Protein AF-A0A0F9SKY4-F1 (afdb_monomer_lite)

Organism: NCBI:txid412755

Structure (mmCIF, N/CA/C/O backbone):
data_AF-A0A0F9SKY4-F1
#
_entry.id   AF-A0A0F9SKY4-F1
#
loop_
_atom_site.group_PDB
_atom_site.id
_atom_site.type_symbol
_atom_site.label_atom_id
_atom_site.label_alt_id
_atom_site.label_comp_id
_atom_site.label_asym_id
_atom_site.label_entity_id
_atom_site.label_seq_id
_atom_site.pdbx_PDB_ins_code
_atom_site.Cartn_x
_atom_site.Cartn_y
_atom_site.Cartn_z
_atom_site.occupancy
_atom_site.B_iso_or_equiv
_atom_site.auth_seq_id
_atom_site.auth_comp_id
_atom_site.auth_asym_id
_atom_site.auth_atom_id
_atom_site.pdbx_PDB_model_num
ATOM 1 N N . MET A 1 1 ? -11.379 19.843 -13.933 1.00 38.62 1 MET A N 1
ATOM 2 C CA . MET A 1 1 ? -10.788 18.495 -14.018 1.00 38.62 1 MET A CA 1
ATOM 3 C C . MET A 1 1 ? -9.340 18.655 -13.603 1.00 38.62 1 MET A C 1
ATOM 5 O O . MET A 1 1 ? -8.614 19.353 -14.295 1.00 38.62 1 MET A O 1
ATOM 9 N N . ILE A 1 2 ? -8.985 18.200 -12.401 1.00 42.38 2 ILE A N 1
ATOM 10 C CA . ILE A 1 2 ? -7.610 18.305 -11.901 1.00 42.38 2 ILE A CA 1
ATOM 11 C C . ILE A 1 2 ? -6.857 17.135 -12.526 1.00 42.38 2 ILE A C 1
ATOM 13 O O . ILE A 1 2 ? -7.137 15.985 -12.203 1.00 42.38 2 ILE A O 1
ATOM 17 N N . THR A 1 3 ? -5.981 17.427 -13.479 1.00 44.28 3 THR A N 1
ATOM 18 C CA . THR A 1 3 ? -5.084 16.429 -14.060 1.00 44.28 3 THR A CA 1
ATOM 19 C C . THR A 1 3 ? -3.865 16.355 -13.150 1.00 44.28 3 THR A C 1
ATOM 21 O O . THR A 1 3 ? -3.036 17.263 -13.157 1.00 44.28 3 THR A O 1
ATOM 24 N N . VAL A 1 4 ? -3.802 15.326 -12.308 1.00 53.56 4 VAL A N 1
ATOM 25 C CA . VAL A 1 4 ? -2.620 15.043 -11.489 1.00 53.56 4 VA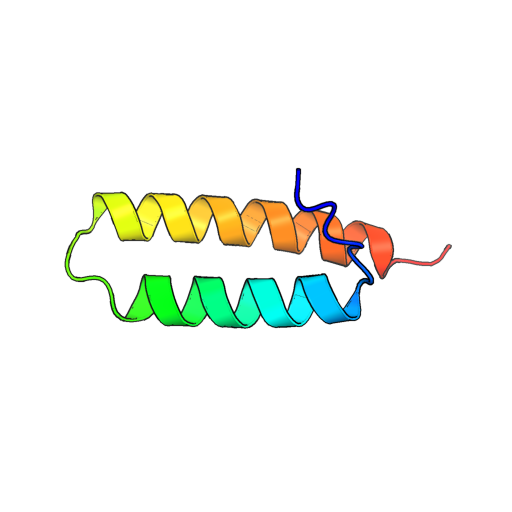L A CA 1
ATOM 26 C C . VAL A 1 4 ? -1.581 14.411 -12.414 1.00 53.56 4 VAL A C 1
ATOM 28 O O . VAL A 1 4 ? -1.826 13.353 -12.990 1.00 53.56 4 VAL A O 1
ATOM 31 N N . TYR A 1 5 ? -0.458 15.096 -12.626 1.00 52.28 5 TYR A N 1
ATOM 32 C CA . TYR A 1 5 ? 0.704 14.513 -13.292 1.00 52.28 5 TYR A CA 1
ATOM 33 C C . TYR A 1 5 ? 1.382 13.591 -12.279 1.00 52.28 5 TYR A C 1
ATOM 35 O O . TYR A 1 5 ? 2.009 14.072 -11.343 1.00 52.28 5 TYR A O 1
ATOM 43 N N . TYR A 1 6 ? 1.20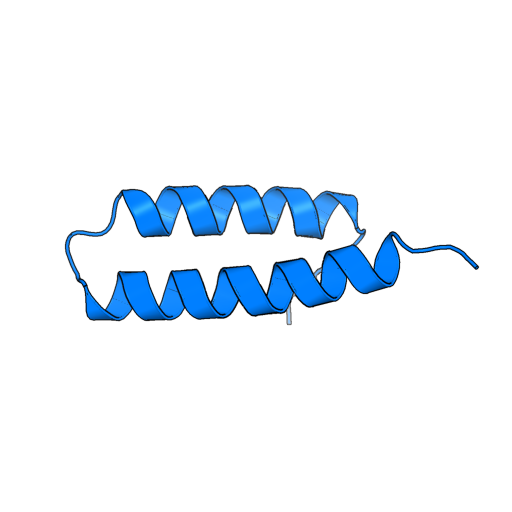6 12.281 -12.430 1.00 56.56 6 TYR A N 1
ATOM 44 C CA . TYR A 1 6 ? 1.879 11.294 -11.592 1.00 56.56 6 TYR A CA 1
ATOM 45 C C . TYR A 1 6 ? 3.324 11.135 -12.085 1.00 56.56 6 TYR A C 1
ATOM 47 O O . TYR A 1 6 ? 3.586 10.379 -13.018 1.00 56.56 6 TYR A O 1
ATOM 55 N N . CYS A 1 7 ? 4.254 11.898 -11.507 1.00 64.88 7 CYS A N 1
ATOM 56 C CA . CYS A 1 7 ? 5.658 11.482 -11.460 1.00 64.88 7 CYS A CA 1
ATOM 57 C C . CYS A 1 7 ? 5.761 10.300 -10.471 1.00 64.88 7 CYS A C 1
ATOM 59 O O . CYS A 1 7 ? 4.986 10.300 -9.509 1.00 64.88 7 CYS A O 1
ATOM 61 N N . PRO A 1 8 ? 6.672 9.323 -10.642 1.00 69.31 8 PRO A N 1
ATOM 62 C CA . PRO A 1 8 ? 6.888 8.258 -9.653 1.00 69.31 8 PRO A CA 1
ATOM 63 C C . PRO A 1 8 ? 7.035 8.778 -8.212 1.00 69.31 8 PRO A C 1
ATOM 65 O O . PRO A 1 8 ? 6.391 8.265 -7.304 1.00 69.31 8 PRO A O 1
ATOM 68 N N . GLU A 1 9 ? 7.722 9.909 -8.020 1.00 74.25 9 GLU A N 1
ATOM 69 C CA . GLU A 1 9 ? 7.846 10.587 -6.716 1.00 74.25 9 GLU A CA 1
ATOM 70 C C . GLU A 1 9 ? 6.485 10.991 -6.106 1.00 74.25 9 GLU A C 1
ATOM 72 O O . GLU A 1 9 ? 6.282 10.939 -4.895 1.00 74.25 9 GLU A O 1
ATOM 77 N N . ASN A 1 10 ? 5.509 11.382 -6.933 1.00 81.56 10 ASN A N 1
ATOM 78 C CA . ASN A 1 10 ? 4.161 11.705 -6.454 1.00 81.56 10 ASN A CA 1
ATOM 79 C C . ASN A 1 10 ? 3.348 10.453 -6.121 1.00 81.56 10 ASN A C 1
ATOM 81 O O . ASN A 1 10 ? 2.396 10.528 -5.343 1.00 81.56 10 ASN A O 1
ATOM 85 N N . LEU A 1 11 ? 3.687 9.320 -6.736 1.00 84.44 11 LEU A N 1
ATOM 86 C CA . LEU A 1 11 ? 3.064 8.039 -6.442 1.00 84.44 11 LEU A CA 1
ATOM 87 C C . LEU A 1 11 ? 3.567 7.494 -5.097 1.00 84.44 11 LEU A C 1
ATOM 89 O O . LEU A 1 11 ? 2.741 7.073 -4.292 1.00 84.44 11 LEU A O 1
ATOM 93 N N . GLU A 1 12 ? 4.864 7.614 -4.801 1.00 86.25 12 GLU A N 1
ATOM 94 C CA . GLU A 1 12 ? 5.434 7.329 -3.474 1.00 86.25 12 GLU A CA 1
ATOM 95 C C . GLU A 1 12 ? 4.790 8.175 -2.363 1.00 86.25 12 GLU A C 1
ATOM 97 O O . GLU A 1 12 ? 4.360 7.647 -1.334 1.00 86.25 12 GLU A O 1
ATOM 102 N N . GLU A 1 13 ? 4.671 9.492 -2.568 1.00 88.88 13 GLU A N 1
ATOM 103 C CA . GLU A 1 13 ? 4.041 10.391 -1.591 1.00 88.88 13 GLU A CA 1
ATOM 104 C C . GLU A 1 13 ? 2.570 10.012 -1.347 1.00 88.88 13 GLU A C 1
ATOM 106 O O . GLU A 1 13 ? 2.097 9.979 -0.204 1.00 88.88 13 GLU A O 1
ATOM 111 N N . LEU A 1 14 ? 1.847 9.666 -2.417 1.00 88.25 14 LEU A N 1
ATOM 112 C CA . LEU A 1 14 ? 0.462 9.218 -2.334 1.00 88.25 14 LEU A CA 1
ATOM 113 C C . LEU A 1 14 ? 0.331 7.881 -1.589 1.00 88.25 14 LEU A C 1
ATOM 115 O O . LEU A 1 14 ? -0.584 7.733 -0.776 1.00 88.25 14 LEU A O 1
ATOM 119 N N . LEU A 1 15 ? 1.237 6.929 -1.826 1.00 91.06 15 LEU A N 1
ATOM 120 C CA . LEU A 1 15 ? 1.289 5.657 -1.103 1.00 91.06 15 LEU A CA 1
ATOM 121 C C . LEU A 1 15 ? 1.487 5.884 0.398 1.00 91.06 15 LEU A C 1
ATOM 123 O O . LEU A 1 15 ? 0.709 5.374 1.208 1.00 91.06 15 LEU A O 1
ATOM 127 N N . GLY A 1 16 ? 2.446 6.736 0.772 1.00 90.94 16 GLY A N 1
ATOM 128 C CA . GLY A 1 16 ? 2.684 7.110 2.166 1.00 90.94 16 GLY A CA 1
ATOM 129 C C . GLY A 1 16 ? 1.457 7.739 2.837 1.00 90.94 16 GLY A C 1
ATOM 130 O O . GLY A 1 16 ? 1.118 7.386 3.970 1.00 90.94 16 GLY A O 1
ATOM 131 N N . PHE A 1 17 ? 0.743 8.622 2.131 1.00 91.56 17 PHE A N 1
ATOM 132 C CA . PHE A 1 17 ? -0.502 9.215 2.627 1.00 91.56 17 PHE A CA 1
ATOM 133 C C . PHE A 1 17 ? -1.603 8.167 2.846 1.00 91.56 17 PHE A C 1
ATOM 135 O O . PHE A 1 17 ? -2.232 8.145 3.905 1.00 91.56 17 PHE A O 1
ATOM 142 N N . ILE A 1 18 ? -1.828 7.279 1.872 1.00 91.31 18 ILE A N 1
ATOM 143 C CA . ILE A 1 18 ? -2.870 6.245 1.956 1.00 91.31 18 ILE A CA 1
ATOM 144 C C . ILE A 1 18 ? -2.579 5.279 3.107 1.00 91.31 18 ILE A C 1
ATOM 146 O O . ILE A 1 18 ? -3.487 4.977 3.881 1.00 91.31 18 ILE A O 1
ATOM 150 N N . ALA A 1 19 ? -1.324 4.854 3.272 1.00 91.06 19 ALA A N 1
ATOM 151 C CA . ALA A 1 19 ? -0.911 3.993 4.377 1.00 91.06 19 ALA A CA 1
ATOM 152 C C . ALA A 1 19 ? -1.120 4.666 5.746 1.00 91.06 19 ALA A C 1
ATOM 154 O O . ALA A 1 19 ? -1.576 4.029 6.699 1.00 91.06 19 ALA A O 1
ATOM 155 N N . ALA A 1 20 ? -0.820 5.963 5.864 1.00 92.19 20 ALA A N 1
ATOM 156 C CA . ALA A 1 20 ? -1.051 6.716 7.096 1.00 92.19 20 ALA A CA 1
ATOM 157 C C . ALA A 1 20 ? -2.549 6.853 7.423 1.00 92.19 20 ALA A C 1
ATOM 159 O O . ALA A 1 20 ? -2.943 6.705 8.581 1.00 92.19 20 ALA A O 1
ATOM 160 N N . GLU A 1 21 ? -3.391 7.096 6.416 1.00 90.19 21 GLU A N 1
ATOM 161 C CA . GLU A 1 21 ? -4.843 7.152 6.593 1.00 90.19 21 GLU A CA 1
ATOM 162 C C .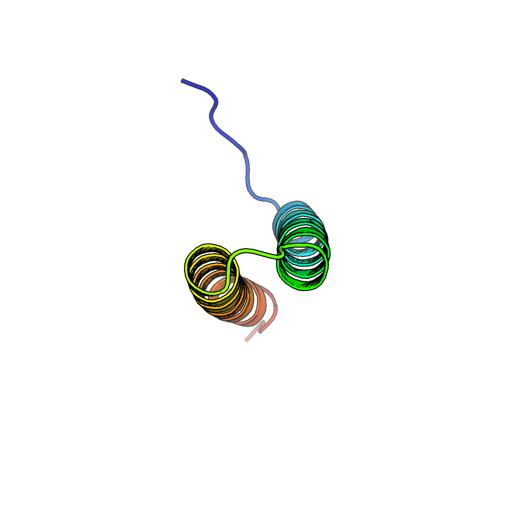 GLU A 1 21 ? -5.419 5.783 6.966 1.00 90.19 21 GLU A C 1
ATOM 164 O O . GLU A 1 21 ? -6.212 5.714 7.904 1.00 90.19 21 GLU A O 1
ATOM 169 N N . ALA A 1 22 ? -5.001 4.701 6.298 1.00 89.88 22 ALA A N 1
ATOM 170 C CA . ALA A 1 22 ? -5.457 3.340 6.585 1.00 89.88 22 ALA A CA 1
ATOM 171 C C . ALA A 1 22 ? -5.186 2.947 8.047 1.00 89.88 22 ALA A C 1
ATOM 173 O O . ALA A 1 22 ? -6.087 2.472 8.739 1.00 89.88 22 ALA A O 1
ATOM 174 N N . ASN A 1 23 ? -3.985 3.255 8.550 1.00 85.56 23 ASN A N 1
ATOM 175 C CA . ASN A 1 23 ? -3.582 2.982 9.933 1.00 85.56 23 ASN A CA 1
ATOM 176 C C . ASN A 1 23 ? -4.364 3.781 10.989 1.00 85.56 23 ASN A C 1
ATOM 178 O O . ASN A 1 23 ? -4.472 3.342 12.134 1.00 85.56 23 ASN A O 1
ATOM 182 N N . HIS A 1 24 ? -4.907 4.949 10.634 1.00 88.00 24 HIS A N 1
ATOM 183 C CA . HIS A 1 24 ? -5.666 5.803 11.552 1.00 88.00 24 HIS A CA 1
ATOM 184 C C . HIS A 1 24 ? -7.192 5.667 11.418 1.00 88.00 24 HIS A C 1
ATOM 186 O O . HIS A 1 24 ? -7.923 6.352 12.140 1.00 88.00 24 HIS A O 1
ATOM 192 N N . LYS A 1 25 ? -7.719 4.812 10.529 1.00 85.38 25 LYS A N 1
ATOM 193 C CA . LYS A 1 25 ? -9.172 4.602 10.426 1.00 85.38 25 L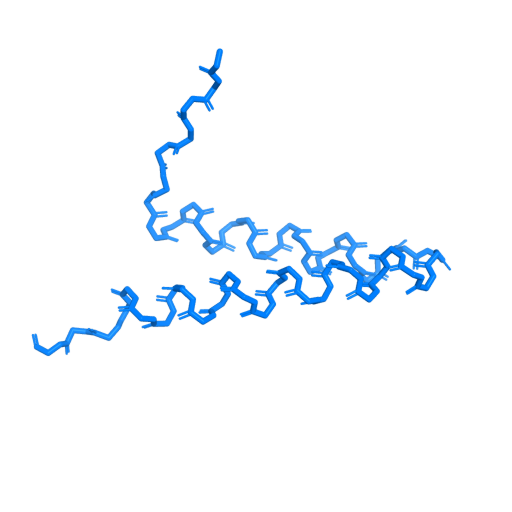YS A CA 1
ATOM 194 C C . LYS A 1 25 ? -9.693 3.612 11.461 1.00 85.38 25 LYS A C 1
ATOM 196 O O . LYS A 1 25 ? -9.256 2.472 11.551 1.00 85.38 25 LYS A O 1
ATOM 201 N N . GLU A 1 26 ? -10.741 4.029 12.166 1.00 86.75 26 GLU A N 1
ATOM 202 C CA . GLU A 1 26 ? -11.545 3.147 13.022 1.00 86.75 26 GLU A CA 1
ATOM 203 C C . GLU A 1 26 ? -12.523 2.280 12.204 1.00 86.75 26 GLU A C 1
ATOM 205 O O . GLU A 1 26 ? -12.916 1.190 12.630 1.00 86.75 26 GLU A O 1
ATOM 210 N N . ASP A 1 27 ? -12.911 2.749 11.012 1.00 93.25 27 ASP A N 1
ATOM 211 C CA . ASP A 1 27 ? -13.772 2.010 10.088 1.00 93.25 27 ASP A CA 1
ATOM 212 C C . ASP A 1 27 ? -12.965 0.955 9.318 1.00 93.25 27 ASP A C 1
ATOM 214 O O . ASP A 1 27 ? -12.159 1.268 8.439 1.00 93.25 27 ASP A O 1
ATOM 218 N N . LYS A 1 28 ? -13.239 -0.317 9.623 1.00 89.19 28 LYS A N 1
ATOM 219 C CA . LYS A 1 28 ? -12.572 -1.479 9.020 1.00 89.19 28 LYS A CA 1
ATOM 220 C C . LYS A 1 28 ? -12.816 -1.626 7.518 1.00 89.19 28 LYS A C 1
ATOM 222 O O . LYS A 1 28 ? -11.941 -2.127 6.820 1.00 89.19 28 LYS A O 1
ATOM 227 N N . ASN A 1 29 ? -13.986 -1.226 7.017 1.00 92.12 29 ASN A N 1
ATOM 228 C CA . ASN A 1 29 ? -14.288 -1.322 5.588 1.00 92.12 29 ASN A CA 1
ATOM 229 C C . ASN A 1 29 ? -13.512 -0.261 4.811 1.00 92.12 29 ASN A C 1
ATOM 231 O O . ASN A 1 29 ? -13.000 -0.539 3.728 1.00 92.12 29 ASN A O 1
ATOM 235 N N . LEU A 1 30 ? -13.408 0.943 5.380 1.00 90.00 30 LEU A N 1
ATOM 236 C CA . LEU A 1 30 ? -12.596 2.006 4.804 1.00 90.00 30 LEU A CA 1
ATOM 237 C C . LEU A 1 30 ? -11.105 1.655 4.855 1.00 90.00 30 LEU A C 1
ATOM 239 O O . LEU A 1 30 ? -10.426 1.847 3.855 1.00 90.00 30 LEU A O 1
ATOM 243 N N . GLY A 1 31 ? -10.623 1.080 5.962 1.00 92.88 31 GLY A N 1
ATOM 244 C CA . GLY A 1 31 ? -9.257 0.555 6.066 1.00 92.88 31 GLY A CA 1
ATOM 245 C C . GLY A 1 31 ? -8.945 -0.455 4.959 1.00 92.88 31 GLY A C 1
ATOM 246 O O . GLY A 1 31 ? -8.054 -0.218 4.156 1.00 92.88 31 GLY A O 1
ATOM 247 N N . ALA A 1 32 ? -9.771 -1.496 4.808 1.00 91.94 32 ALA A N 1
ATOM 248 C CA . ALA A 1 32 ? -9.575 -2.507 3.764 1.00 91.94 32 ALA A CA 1
ATOM 249 C C . ALA A 1 32 ? -9.622 -1.934 2.332 1.00 91.94 32 ALA A C 1
ATOM 251 O O . ALA A 1 32 ? -8.933 -2.421 1.434 1.00 91.94 32 ALA A O 1
ATOM 252 N N . ALA A 1 33 ? -10.442 -0.904 2.095 1.00 93.69 33 ALA A N 1
ATOM 253 C CA . ALA A 1 33 ? -10.488 -0.224 0.805 1.00 93.69 33 ALA A CA 1
ATOM 254 C C . ALA A 1 33 ? -9.214 0.594 0.534 1.00 93.69 33 ALA A C 1
ATOM 25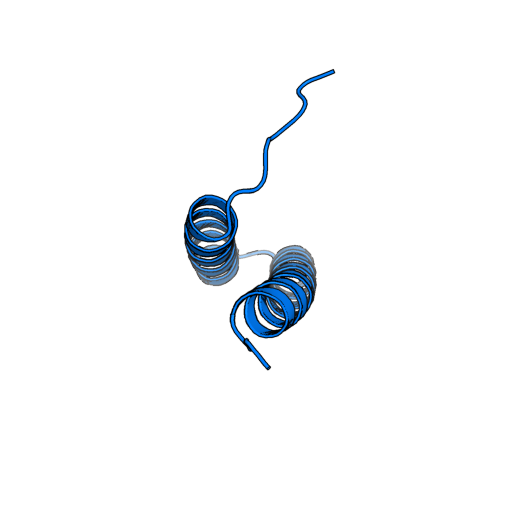6 O O . ALA A 1 33 ? -8.751 0.627 -0.606 1.00 93.69 33 ALA A O 1
ATOM 257 N N . LEU A 1 34 ? -8.657 1.237 1.565 1.00 92.31 34 LEU A N 1
ATOM 258 C CA . LEU A 1 34 ? -7.400 1.979 1.482 1.00 92.31 34 LEU A CA 1
ATOM 259 C C . LEU A 1 34 ? -6.209 1.036 1.292 1.00 92.31 34 LEU A C 1
ATOM 261 O O . LEU A 1 34 ? -5.385 1.311 0.429 1.00 92.31 34 LEU A O 1
ATOM 265 N N . ASP A 1 35 ? -6.176 -0.100 1.989 1.00 92.25 35 ASP A N 1
ATOM 266 C CA . ASP A 1 35 ? -5.151 -1.135 1.803 1.00 92.25 35 ASP A CA 1
ATOM 267 C C . ASP A 1 35 ? -5.169 -1.665 0.362 1.00 92.25 35 ASP A C 1
ATOM 269 O O . ASP A 1 35 ? -4.160 -1.647 -0.335 1.00 92.25 35 ASP A O 1
ATOM 273 N N . SER A 1 36 ? -6.352 -2.022 -0.157 1.00 94.38 36 SER A N 1
ATOM 274 C CA . SER A 1 36 ? -6.476 -2.484 -1.547 1.00 94.38 36 SER A CA 1
ATOM 275 C C . SER A 1 36 ? -6.089 -1.415 -2.575 1.00 94.38 36 SER A C 1
ATOM 277 O O . SER A 1 36 ? -5.655 -1.750 -3.681 1.00 94.38 36 SER A O 1
ATOM 279 N N . LEU A 1 37 ? -6.304 -0.135 -2.261 1.00 92.62 37 LEU A N 1
ATOM 280 C CA . LEU A 1 37 ? -5.872 0.967 -3.114 1.00 92.62 37 LEU A CA 1
ATOM 281 C C . LEU A 1 37 ? -4.352 1.135 -3.063 1.00 92.62 37 LEU A C 1
ATOM 283 O O . LEU A 1 37 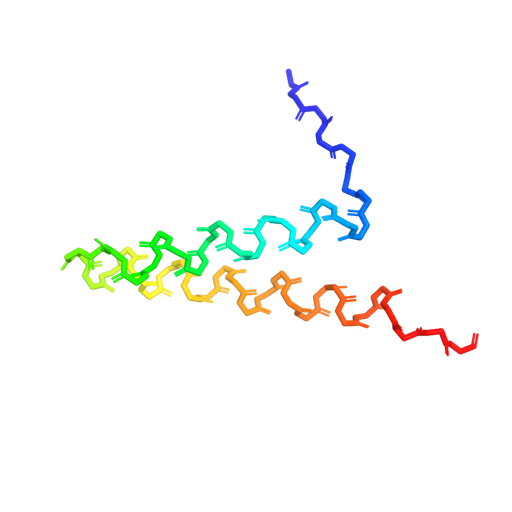? -3.745 1.331 -4.112 1.00 92.62 37 LEU A O 1
ATOM 287 N N . HIS A 1 38 ? -3.760 1.040 -1.874 1.00 94.06 38 HIS A N 1
ATOM 288 C CA . HIS A 1 38 ? -2.320 1.089 -1.674 1.00 94.06 38 HIS A CA 1
ATOM 289 C C . HIS A 1 38 ? -1.621 -0.011 -2.476 1.00 94.06 38 HIS A C 1
ATOM 291 O O . HIS A 1 38 ? -0.753 0.303 -3.283 1.00 94.06 38 HIS A O 1
ATOM 297 N N . ASP A 1 39 ? -2.058 -1.266 -2.344 1.00 93.69 39 ASP A N 1
ATOM 298 C CA . ASP A 1 39 ? -1.456 -2.406 -3.048 1.00 93.69 39 ASP A CA 1
ATOM 299 C C . ASP A 1 39 ? -1.428 -2.191 -4.569 1.00 93.69 39 ASP A C 1
ATOM 301 O O . ASP A 1 39 ? -0.395 -2.343 -5.212 1.00 93.69 39 ASP A O 1
ATOM 305 N N . LYS A 1 40 ? -2.541 -1.726 -5.151 1.00 93.06 40 LYS A N 1
ATOM 306 C CA . LYS A 1 40 ? -2.619 -1.442 -6.595 1.00 93.06 40 LYS A CA 1
ATOM 307 C C . LYS A 1 40 ? -1.678 -0.330 -7.042 1.00 93.06 40 LYS A C 1
ATOM 309 O O . LYS A 1 40 ? -1.206 -0.352 -8.172 1.00 93.06 40 LYS A O 1
ATOM 314 N N . LEU A 1 41 ? -1.499 0.695 -6.214 1.00 89.88 41 LEU A N 1
ATOM 315 C CA . LEU A 1 41 ? -0.620 1.816 -6.532 1.00 89.88 41 LEU A CA 1
ATOM 316 C C . LEU A 1 41 ? 0.853 1.427 -6.357 1.00 89.88 41 LEU A C 1
ATOM 318 O O . LEU A 1 41 ? 1.678 1.912 -7.124 1.00 89.88 41 LEU A O 1
ATOM 322 N N . ALA A 1 42 ? 1.158 0.530 -5.416 1.00 90.56 42 ALA A N 1
ATOM 323 C CA . ALA A 1 42 ? 2.488 -0.033 -5.226 1.00 90.56 42 ALA A CA 1
ATOM 324 C C . ALA A 1 42 ? 2.886 -0.898 -6.427 1.00 90.56 42 ALA A C 1
ATOM 326 O O . ALA A 1 42 ? 3.934 -0.653 -7.006 1.00 90.56 42 ALA A O 1
ATOM 327 N N . ASP A 1 43 ? 1.994 -1.776 -6.905 1.00 91.31 43 ASP A N 1
ATOM 328 C CA . ASP A 1 43 ? 2.228 -2.564 -8.126 1.00 91.31 43 ASP A CA 1
ATOM 329 C C . ASP A 1 43 ? 2.529 -1.670 -9.346 1.00 91.31 43 ASP A C 1
ATOM 331 O O . ASP A 1 43 ? 3.342 -2.007 -10.207 1.00 91.31 43 ASP A O 1
ATOM 335 N N . ILE A 1 44 ? 1.851 -0.518 -9.448 1.00 88.88 44 ILE A N 1
ATOM 336 C CA . ILE A 1 44 ? 2.097 0.451 -10.522 1.00 88.88 44 ILE A CA 1
ATOM 337 C C . ILE A 1 44 ? 3.467 1.106 -10.346 1.00 88.88 44 ILE A C 1
ATOM 339 O O . ILE A 1 44 ? 4.182 1.242 -11.334 1.00 88.88 44 ILE A O 1
ATOM 343 N N . LEU A 1 45 ? 3.825 1.524 -9.129 1.00 87.31 45 LEU A N 1
ATOM 344 C CA . LEU A 1 45 ? 5.123 2.136 -8.852 1.00 87.31 45 LEU A CA 1
ATOM 345 C C . LEU A 1 45 ? 6.265 1.164 -9.155 1.00 87.31 45 LEU A C 1
ATOM 347 O O . LEU A 1 45 ? 7.169 1.529 -9.901 1.00 87.31 45 LEU A O 1
ATOM 351 N N . ASP A 1 46 ? 6.160 -0.078 -8.681 1.00 87.44 46 ASP A N 1
ATOM 352 C CA . ASP A 1 46 ? 7.139 -1.137 -8.927 1.00 87.44 46 ASP A CA 1
ATOM 353 C C . ASP A 1 46 ? 7.355 -1.342 -10.437 1.00 87.44 46 ASP A C 1
ATOM 355 O O . ASP A 1 46 ? 8.487 -1.377 -10.914 1.00 87.44 46 ASP A O 1
ATOM 359 N N . ALA A 1 47 ? 6.278 -1.363 -11.231 1.00 86.25 47 ALA A N 1
ATOM 360 C CA . ALA A 1 47 ? 6.366 -1.476 -12.689 1.00 86.25 47 ALA A CA 1
ATOM 361 C C . ALA A 1 47 ? 7.001 -0.252 -13.385 1.00 86.25 47 ALA A C 1
ATOM 363 O O . ALA A 1 47 ? 7.465 -0.365 -14.520 1.00 86.25 47 ALA A O 1
ATOM 364 N N . TYR A 1 48 ? 6.992 0.924 -12.750 1.00 81.19 48 TYR A N 1
ATOM 365 C CA . TYR A 1 48 ? 7.684 2.127 -13.232 1.00 81.19 48 TYR A CA 1
ATOM 366 C C . TYR A 1 48 ? 9.161 2.166 -12.810 1.00 81.19 48 TYR A C 1
ATOM 368 O O . TYR A 1 48 ? 9.971 2.776 -13.512 1.00 81.19 48 TYR A O 1
ATOM 376 N N . GLU A 1 49 ? 9.502 1.552 -11.675 1.00 78.19 49 GLU A N 1
ATOM 377 C CA . GLU A 1 49 ? 10.847 1.514 -11.094 1.00 78.19 49 GLU A CA 1
ATOM 378 C C . GLU A 1 49 ? 11.685 0.305 -11.517 1.00 78.19 49 GLU A C 1
ATOM 380 O O . GLU A 1 49 ? 12.869 0.265 -11.189 1.00 78.19 49 GLU A O 1
ATOM 385 N N . GLU A 1 50 ? 11.123 -0.649 -12.263 1.00 65.81 50 GLU A N 1
ATOM 386 C CA . GLU A 1 50 ? 11.878 -1.679 -12.983 1.00 65.81 50 GLU A CA 1
ATOM 387 C C . GLU A 1 50 ? 12.349 -1.153 -14.358 1.00 65.81 50 GLU A C 1
ATOM 389 O O . GLU A 1 50 ? 11.610 -1.230 -15.344 1.00 65.81 50 GLU A O 1
ATOM 394 N N . PRO A 1 51 ? 13.583 -0.620 -14.487 1.00 58.47 51 PRO A N 1
ATOM 395 C CA . PRO A 1 51 ? 14.211 -0.454 -15.784 1.00 58.47 51 PRO A CA 1
ATOM 396 C C . PRO A 1 51 ? 14.703 -1.820 -16.280 1.00 58.47 51 PRO A C 1
ATOM 398 O O . PRO A 1 51 ? 15.583 -2.426 -15.662 1.00 58.47 51 PRO A O 1
ATOM 401 N N . GLU A 1 52 ? 14.193 -2.279 -17.424 1.00 51.53 52 GLU A N 1
ATOM 402 C CA . GLU A 1 52 ? 15.039 -3.056 -18.345 1.00 51.53 52 GLU A CA 1
ATOM 403 C C . GLU A 1 52 ? 16.064 -2.139 -19.030 1.00 51.53 52 GLU A C 1
ATOM 405 O O . GLU A 1 52 ? 15.672 -1.049 -19.518 1.00 51.53 52 GLU A O 1
#

Sequence (52 aa):
MITVYYCPENLEELLGFIAAEANHKEDKNLGAALDSLHDKLADILDAYEEPE

Secondary structure (DSSP, 8-state):
-------HHHHHHHHHHHHHHHHH-S-HHHHHHHHHHHHHHHHHHHHHH---

Foldseek 3Di:
DDDDDDDLVVLVVVLVVLVVVLVPDPDPVSNVVSVVVSVVSVVVSVVVPDDD

pLDDT: mean 81.76, std 15.35, range [38.62, 94.38]

Radius of gyration: 12.43 Å; chains: 1; bounding box: 29×22×31 Å